Protein AF-A0A945W2A7-F1 (afdb_monomer_lite)

pLDDT: mean 93.85, std 5.29, range [59.84, 98.12]

Foldseek 3Di:
DVLVVVLVVQQVPQPDVSSPPSSLVSQLVSCPVVDPPVCSNVVSVVCSCVPPVVVVVVVVVVVVVVVVVVD

Radius of gyration: 15.12 Å; chains: 1; bounding box: 34×20×46 Å

Secondary structure (DSSP, 8-state):
-HHHHHHHHHHHT-SSGGGTTHHHHHHHHHTTTTS-TTTHHHHHHHHHIIIIIHHHHHHHHHHHHHHHHH-

Structure (mmCIF, N/CA/C/O backbone):
data_AF-A0A945W2A7-F1
#
_entry.id   AF-A0A945W2A7-F1
#
loop_
_atom_site.group_PDB
_atom_site.id
_atom_site.type_symbol
_atom_site.label_atom_id
_atom_site.label_alt_id
_atom_site.label_comp_id
_atom_site.label_asym_id
_atom_site.label_entity_id
_atom_site.label_seq_id
_atom_site.pdbx_PDB_ins_code
_atom_site.Cartn_x
_atom_site.Cartn_y
_atom_site.Cartn_z
_atom_site.occupancy
_atom_site.B_iso_or_equiv
_atom_site.auth_seq_id
_atom_site.auth_comp_id
_atom_site.auth_asym_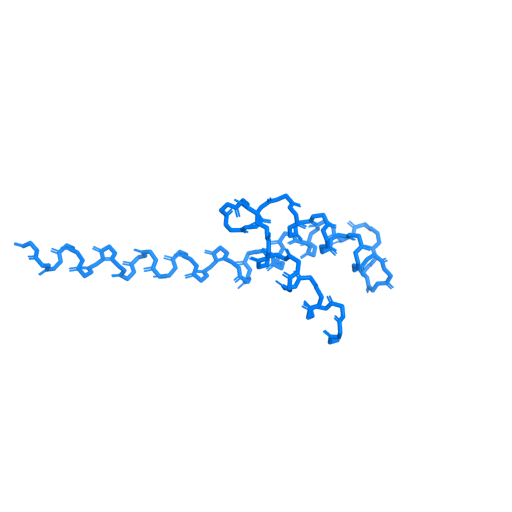id
_atom_site.auth_atom_id
_atom_site.pdbx_PDB_model_num
ATOM 1 N N . MET A 1 1 ? -4.974 5.785 -16.250 1.00 77.12 1 MET A N 1
ATOM 2 C CA . MET A 1 1 ? -6.291 5.522 -15.627 1.00 77.12 1 MET A CA 1
ATOM 3 C C . MET A 1 1 ? -6.668 4.042 -15.687 1.00 77.12 1 MET A C 1
ATOM 5 O O . MET A 1 1 ? -6.829 3.448 -14.633 1.00 77.12 1 MET A O 1
ATOM 9 N N . TYR A 1 2 ? -6.730 3.417 -16.870 1.00 94.31 2 TYR A N 1
ATOM 10 C CA . TYR A 1 2 ? -7.183 2.020 -17.012 1.00 94.31 2 TYR A CA 1
ATOM 11 C C . TYR A 1 2 ? -6.333 0.972 -16.271 1.00 94.31 2 TYR A C 1
ATOM 13 O O . TYR A 1 2 ? -6.894 0.067 -15.667 1.00 94.31 2 TYR A O 1
ATOM 21 N N . ILE A 1 3 ? -5.003 1.126 -16.239 1.00 94.81 3 ILE A N 1
ATOM 22 C CA . ILE A 1 3 ? -4.114 0.223 -15.480 1.00 94.81 3 ILE A CA 1
ATOM 23 C C . ILE A 1 3 ? -4.442 0.247 -13.982 1.00 94.81 3 ILE A C 1
ATOM 25 O O . ILE A 1 3 ? -4.576 -0.800 -13.362 1.00 94.81 3 ILE A O 1
ATOM 29 N N . GLN A 1 4 ? -4.638 1.439 -13.412 1.00 94.19 4 GLN A N 1
ATOM 30 C CA . GLN A 1 4 ? -4.997 1.590 -11.999 1.00 94.19 4 GLN A CA 1
ATOM 31 C C . GLN A 1 4 ? -6.374 1.002 -11.697 1.00 94.19 4 GLN A C 1
ATOM 33 O O . GLN A 1 4 ? -6.516 0.273 -10.724 1.00 94.19 4 GLN A O 1
ATOM 38 N N . LEU A 1 5 ? -7.359 1.235 -12.57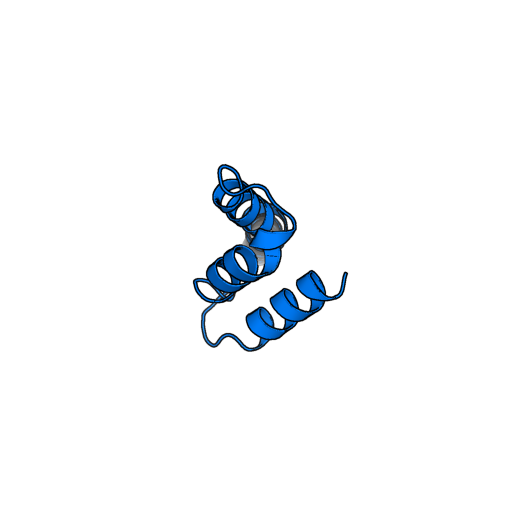2 1.00 95.38 5 LEU A N 1
ATOM 39 C CA . LEU A 1 5 ? -8.678 0.611 -12.453 1.00 95.38 5 LEU A CA 1
ATOM 40 C C . LEU A 1 5 ? -8.567 -0.920 -12.405 1.00 95.38 5 LEU A C 1
ATOM 42 O O . LEU A 1 5 ? -9.173 -1.555 -11.547 1.00 95.38 5 LEU A O 1
ATOM 46 N N . PHE A 1 6 ? -7.767 -1.511 -13.293 1.00 96.00 6 PHE A N 1
ATOM 47 C CA . PHE A 1 6 ? -7.570 -2.956 -13.327 1.00 96.00 6 PHE A CA 1
ATOM 48 C C . PHE A 1 6 ? -6.877 -3.482 -12.062 1.00 96.00 6 PHE A C 1
ATOM 50 O O . PHE A 1 6 ? -7.340 -4.461 -11.482 1.00 96.00 6 PHE A O 1
ATOM 57 N N . ILE A 1 7 ? -5.826 -2.804 -11.584 1.00 95.19 7 ILE A N 1
ATOM 58 C CA . ILE A 1 7 ? -5.150 -3.145 -10.321 1.00 95.19 7 ILE A CA 1
ATOM 59 C C . ILE A 1 7 ? -6.148 -3.125 -9.153 1.00 95.19 7 ILE A C 1
ATOM 61 O O . ILE A 1 7 ? -6.167 -4.053 -8.341 1.00 95.19 7 ILE A O 1
ATOM 65 N N . THR A 1 8 ? -7.008 -2.106 -9.074 1.00 93.56 8 THR A N 1
ATOM 66 C CA . THR A 1 8 ? -8.036 -2.003 -8.029 1.00 93.56 8 THR A CA 1
ATOM 67 C C . THR A 1 8 ? -9.052 -3.139 -8.115 1.00 93.56 8 THR A C 1
ATOM 69 O O . THR A 1 8 ? -9.364 -3.738 -7.089 1.00 93.56 8 THR A O 1
ATOM 72 N N . LEU A 1 9 ? -9.533 -3.478 -9.314 1.00 95.19 9 LEU A N 1
ATOM 73 C CA . LEU A 1 9 ? -10.469 -4.589 -9.507 1.00 95.19 9 LEU A CA 1
ATOM 74 C C . LEU A 1 9 ? -9.858 -5.920 -9.067 1.00 95.19 9 LEU A C 1
ATOM 76 O O . LEU A 1 9 ? -10.453 -6.630 -8.263 1.00 95.19 9 LEU A O 1
ATOM 80 N N . VAL A 1 10 ? -8.646 -6.230 -9.529 1.00 94.75 10 VAL A N 1
ATOM 81 C CA . VAL A 1 10 ? -7.928 -7.454 -9.139 1.00 94.75 10 VAL A CA 1
ATOM 82 C C . VAL A 1 10 ? -7.712 -7.507 -7.626 1.00 94.75 10 VAL A C 1
ATOM 84 O O . VAL A 1 10 ? -7.901 -8.553 -7.012 1.00 94.75 10 VAL A O 1
ATOM 87 N N . SER A 1 11 ? -7.374 -6.371 -7.012 1.00 94.19 11 SER A N 1
ATOM 88 C CA . SER A 1 11 ? -7.215 -6.275 -5.559 1.00 94.19 11 SER A CA 1
ATOM 89 C C . SER A 1 11 ? -8.529 -6.549 -4.823 1.00 94.19 11 SER A C 1
ATOM 91 O O . SER A 1 11 ? -8.525 -7.240 -3.811 1.00 94.19 11 SER A O 1
ATOM 93 N N . TYR A 1 12 ? -9.660 -6.061 -5.337 1.00 92.56 12 TYR A N 1
ATOM 94 C CA . TYR A 1 12 ? -10.976 -6.263 -4.725 1.00 92.56 12 TYR A CA 1
ATOM 95 C C . TYR A 1 12 ? -11.421 -7.732 -4.734 1.00 92.56 12 TYR A C 1
ATOM 97 O O . TYR A 1 12 ? -12.065 -8.190 -3.796 1.00 92.56 12 TYR A O 1
ATOM 105 N N . PHE A 1 13 ? -11.039 -8.486 -5.768 1.00 93.31 13 PHE A N 1
ATOM 106 C CA . PHE A 1 13 ? -11.301 -9.925 -5.860 1.00 93.31 13 PHE A CA 1
ATOM 107 C C . PHE A 1 13 ? -10.251 -10.792 -5.148 1.00 93.31 13 PHE A C 1
ATOM 109 O O . PHE A 1 13 ? -10.351 -12.019 -5.174 1.00 93.31 13 PHE A O 1
ATOM 116 N N . SER A 1 14 ? -9.243 -10.186 -4.515 1.00 93.81 14 SER A N 1
ATOM 117 C CA . SER A 1 14 ? -8.237 -10.932 -3.765 1.00 93.81 14 SER A CA 1
ATOM 118 C C . SER A 1 14 ? -8.857 -11.570 -2.515 1.00 93.81 14 SER A C 1
ATOM 120 O O . SER A 1 14 ? -9.485 -10.864 -1.726 1.00 93.81 14 SER A O 1
ATOM 122 N N . PRO A 1 15 ? -8.628 -12.872 -2.255 1.00 92.25 15 PRO A N 1
ATOM 123 C CA . PRO A 1 15 ? -9.098 -13.520 -1.031 1.00 92.25 15 PRO A CA 1
ATOM 124 C C . PRO A 1 15 ? -8.290 -13.102 0.209 1.00 92.25 15 PRO A C 1
ATOM 126 O O . PRO A 1 15 ? -8.646 -13.462 1.329 1.00 92.25 15 PRO A O 1
ATOM 129 N N . THR A 1 16 ? -7.175 -12.383 0.031 1.00 94.06 16 THR A N 1
ATOM 130 C CA . THR A 1 16 ? -6.310 -11.960 1.136 1.00 94.06 16 THR A CA 1
ATOM 131 C C . THR A 1 16 ? -6.807 -10.662 1.781 1.00 94.06 16 THR A C 1
ATOM 133 O O . THR A 1 16 ? -7.183 -9.724 1.069 1.00 94.06 16 THR A O 1
ATOM 136 N N . PRO A 1 17 ? -6.755 -10.541 3.122 1.00 88.62 17 PRO A N 1
ATOM 137 C CA . PRO A 1 17 ? -7.037 -9.281 3.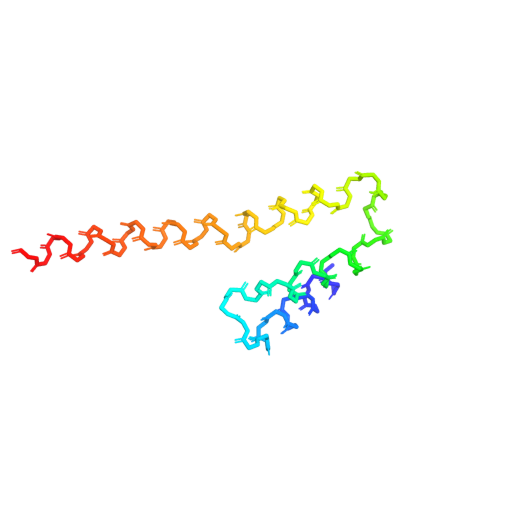802 1.00 88.62 17 PRO A CA 1
ATOM 138 C C . PRO A 1 17 ? -6.174 -8.141 3.245 1.00 88.62 17 PRO A C 1
ATOM 140 O O . PRO A 1 17 ? -4.953 -8.263 3.118 1.00 88.62 17 PRO A O 1
ATOM 143 N N . GLY A 1 18 ? -6.816 -7.034 2.862 1.00 87.62 18 GLY A N 1
ATOM 144 C CA . GLY A 1 18 ? -6.137 -5.873 2.272 1.00 87.62 18 GLY A CA 1
ATOM 145 C C . GLY A 1 18 ? -5.466 -6.142 0.917 1.00 87.62 18 GLY A C 1
ATOM 146 O O . GLY A 1 18 ? -4.596 -5.364 0.514 1.00 87.62 18 GLY A O 1
ATOM 147 N N . ALA A 1 19 ? -5.821 -7.242 0.242 1.00 94.75 19 ALA A N 1
ATOM 148 C CA . ALA A 1 19 ? -5.263 -7.672 -1.038 1.00 94.75 19 ALA A CA 1
ATOM 149 C C . ALA A 1 19 ? -3.729 -7.813 -1.060 1.00 94.75 19 ALA A C 1
ATOM 151 O O . ALA A 1 19 ? -3.110 -7.696 -2.119 1.00 94.75 19 ALA A O 1
ATOM 152 N N . SER A 1 20 ? -3.093 -8.027 0.099 1.00 90.69 20 SER A N 1
ATOM 153 C CA . SER A 1 20 ? -1.629 -8.131 0.182 1.00 90.69 20 SER A CA 1
ATOM 154 C C . SER A 1 20 ? -1.114 -9.289 -0.678 1.00 90.69 20 SER A C 1
ATOM 156 O O . SER A 1 20 ? -1.795 -10.308 -0.834 1.00 90.69 20 SER A O 1
ATOM 158 N N . GLY A 1 21 ? 0.072 -9.125 -1.265 1.00 91.94 21 GLY A N 1
ATOM 159 C CA . GLY A 1 21 ? 0.625 -10.019 -2.278 1.00 91.94 21 GLY A CA 1
ATOM 160 C C . GLY A 1 21 ? 0.066 -9.725 -3.670 1.00 91.94 21 GLY A C 1
ATOM 161 O O . GLY A 1 21 ? 0.800 -9.263 -4.540 1.00 91.94 21 GLY A O 1
ATOM 162 N N . ILE A 1 22 ? -1.239 -9.922 -3.882 1.00 95.19 22 ILE A N 1
ATOM 163 C CA . ILE A 1 22 ? -1.866 -9.732 -5.204 1.00 95.19 22 ILE A CA 1
ATOM 164 C C . ILE A 1 22 ? -1.805 -8.262 -5.649 1.00 95.19 22 ILE A C 1
ATOM 166 O O . ILE A 1 22 ? -1.423 -7.978 -6.786 1.00 95.19 22 ILE A O 1
ATOM 170 N N . ALA A 1 23 ? -2.125 -7.314 -4.766 1.00 95.19 23 ALA A N 1
ATOM 171 C CA . ALA A 1 23 ? -2.056 -5.884 -5.066 1.00 95.19 23 ALA A CA 1
ATOM 172 C C . ALA A 1 23 ? -0.618 -5.420 -5.353 1.00 95.19 23 ALA A C 1
ATOM 174 O O . ALA A 1 23 ? -0.398 -4.610 -6.244 1.00 95.19 23 ALA A O 1
ATOM 175 N N . GLU A 1 24 ? 0.364 -5.953 -4.625 1.00 95.50 24 GLU A N 1
ATOM 176 C CA . GLU A 1 24 ? 1.778 -5.576 -4.761 1.00 95.50 24 GLU A CA 1
ATOM 177 C C . GLU A 1 24 ? 2.376 -6.117 -6.062 1.00 95.50 24 GLU A C 1
ATOM 179 O O . GLU A 1 24 ? 3.046 -5.392 -6.796 1.00 95.50 24 GLU A O 1
ATOM 184 N N . VAL A 1 25 ? 2.086 -7.379 -6.389 1.00 95.94 25 VAL A N 1
ATOM 185 C CA . VAL A 1 25 ? 2.525 -7.994 -7.646 1.00 95.94 25 VAL A CA 1
ATOM 186 C C . VAL A 1 25 ? 1.833 -7.333 -8.834 1.00 95.94 25 VAL A C 1
ATOM 188 O O . VAL A 1 25 ? 2.498 -6.997 -9.810 1.00 95.94 25 VAL A O 1
ATOM 191 N N . SER A 1 26 ? 0.520 -7.098 -8.763 1.00 94.38 26 SER A N 1
ATOM 192 C CA . SER A 1 26 ? -0.209 -6.440 -9.853 1.00 94.38 26 SER A CA 1
ATOM 193 C C . SER A 1 26 ? 0.264 -5.005 -10.078 1.00 94.38 26 SER A C 1
ATOM 195 O O . SER A 1 26 ? 0.489 -4.636 -11.230 1.00 94.38 26 SER A O 1
ATOM 197 N N . SER A 1 27 ? 0.498 -4.209 -9.027 1.00 94.94 27 SER A N 1
ATOM 198 C CA . SER A 1 27 ? 1.042 -2.859 -9.193 1.00 94.94 27 SER A CA 1
ATOM 199 C C . SER A 1 27 ? 2.453 -2.880 -9.764 1.00 94.94 27 SER A C 1
ATOM 201 O O . SER A 1 27 ? 2.741 -2.101 -10.666 1.00 94.94 27 SER A O 1
ATOM 203 N N . LEU A 1 28 ? 3.318 -3.780 -9.291 1.00 95.38 28 LEU A N 1
ATOM 204 C CA . LEU A 1 28 ? 4.692 -3.891 -9.773 1.00 95.38 28 LEU A CA 1
ATOM 205 C C . LEU A 1 28 ? 4.733 -4.328 -11.241 1.00 95.38 28 LEU A C 1
ATOM 207 O O . LEU A 1 28 ? 5.406 -3.703 -12.048 1.00 95.38 28 LEU A O 1
ATOM 211 N N . VAL A 1 29 ? 3.989 -5.364 -11.624 1.00 95.25 29 VAL A N 1
ATOM 212 C CA . VAL A 1 29 ? 4.017 -5.885 -12.999 1.00 95.25 29 VAL A CA 1
ATOM 213 C C . VAL A 1 29 ? 3.360 -4.911 -13.976 1.00 95.25 29 VAL A C 1
ATOM 215 O O . VAL A 1 29 ? 3.918 -4.618 -15.032 1.00 95.25 29 VAL A O 1
ATOM 218 N N . LEU A 1 30 ? 2.187 -4.374 -13.637 1.00 95.19 30 LEU A N 1
ATOM 219 C CA . LEU A 1 30 ? 1.400 -3.572 -14.576 1.00 95.19 30 LEU A CA 1
ATOM 220 C C . LEU A 1 30 ? 1.902 -2.130 -14.712 1.00 95.19 30 LEU A C 1
ATOM 222 O O . LEU A 1 30 ? 1.616 -1.482 -15.718 1.00 95.19 30 LEU A O 1
ATOM 226 N N . MET A 1 31 ? 2.663 -1.627 -13.736 1.00 95.56 31 MET A N 1
ATOM 227 C CA . MET A 1 31 ? 3.269 -0.291 -13.799 1.00 95.56 31 MET A CA 1
ATOM 228 C C . MET A 1 31 ? 4.705 -0.298 -14.334 1.00 95.56 31 MET A C 1
ATOM 230 O O . MET A 1 31 ? 5.289 0.775 -14.479 1.00 95.56 31 MET A O 1
ATOM 234 N N . ALA A 1 32 ? 5.270 -1.459 -14.682 1.00 93.25 32 ALA A N 1
ATOM 235 C CA . ALA A 1 32 ? 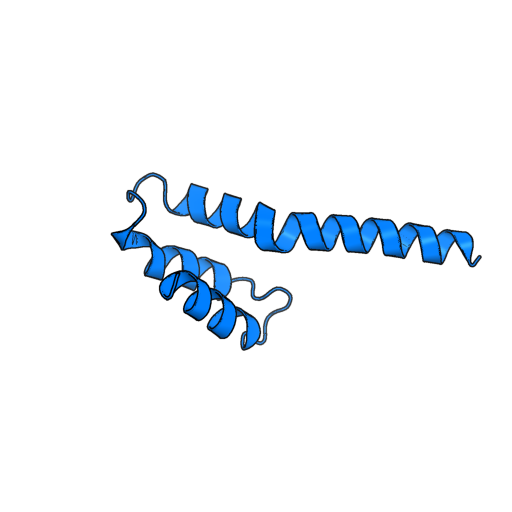6.657 -1.572 -15.143 1.00 93.25 32 ALA A CA 1
ATOM 236 C C . ALA A 1 32 ? 6.964 -0.813 -16.439 1.00 93.25 32 ALA A C 1
ATOM 238 O O . ALA A 1 32 ? 8.107 -0.428 -16.667 1.00 93.25 32 ALA A O 1
ATOM 239 N N . SER A 1 33 ? 5.954 -0.550 -17.269 1.00 92.75 33 SER A N 1
ATOM 240 C CA . SER A 1 33 ? 6.096 0.279 -18.472 1.00 92.75 33 SER A CA 1
ATOM 241 C C . SER A 1 33 ? 6.017 1.784 -18.198 1.00 92.75 33 SER A C 1
ATOM 243 O O . SER A 1 33 ? 6.411 2.581 -19.044 1.00 92.75 33 SER A O 1
ATOM 245 N N . LEU A 1 34 ? 5.493 2.182 -17.036 1.00 93.06 34 LEU A N 1
ATOM 246 C CA . LEU A 1 34 ? 5.254 3.579 -16.668 1.00 93.06 34 LEU A CA 1
ATOM 247 C C . LEU A 1 34 ? 6.270 4.103 -15.650 1.00 93.06 34 LEU A C 1
ATOM 249 O O . LEU A 1 34 ? 6.471 5.310 -15.546 1.00 93.06 34 LEU A O 1
ATOM 253 N N . VAL A 1 35 ? 6.890 3.207 -14.885 1.00 94.19 35 VAL A N 1
ATOM 254 C CA . VAL A 1 35 ? 7.817 3.533 -13.802 1.00 94.19 35 VAL A CA 1
ATOM 255 C C . VAL A 1 35 ? 9.167 2.891 -14.092 1.00 94.19 35 VAL A C 1
ATOM 257 O O . VAL A 1 35 ? 9.242 1.709 -14.416 1.00 94.19 35 VAL A O 1
ATOM 260 N N . ALA A 1 36 ? 10.249 3.658 -13.952 1.00 92.62 36 ALA A N 1
ATOM 261 C CA . ALA A 1 36 ? 11.592 3.146 -14.197 1.00 92.62 36 ALA A CA 1
ATOM 262 C C . ALA A 1 36 ? 11.932 1.974 -13.257 1.00 92.62 36 ALA A C 1
ATOM 264 O O . ALA A 1 36 ? 11.657 2.018 -12.054 1.00 92.62 36 ALA A O 1
ATOM 265 N N . SER A 1 37 ? 12.592 0.948 -13.805 1.00 88.25 37 SER A N 1
ATOM 266 C CA . SER A 1 37 ? 12.915 -0.299 -13.095 1.00 88.25 37 SER A CA 1
ATOM 267 C C . SER A 1 37 ? 13.577 -0.114 -11.719 1.00 88.25 37 SER A C 1
ATOM 269 O O . SER A 1 37 ? 13.225 -0.871 -10.818 1.00 88.25 37 SER A O 1
ATOM 271 N N . PRO A 1 38 ? 14.486 0.859 -11.491 1.00 93.00 38 PRO A N 1
ATOM 272 C CA . PRO A 1 38 ? 15.120 1.021 -10.180 1.00 93.00 38 PRO A CA 1
ATOM 273 C C . PRO A 1 38 ? 14.167 1.508 -9.080 1.00 93.00 38 PRO A C 1
ATOM 275 O O . PRO A 1 38 ? 14.438 1.303 -7.901 1.00 93.00 38 PRO A O 1
ATOM 278 N N . VAL A 1 39 ? 13.060 2.165 -9.442 1.00 96.00 39 VAL A N 1
ATOM 279 C CA . VAL A 1 39 ? 12.159 2.838 -8.488 1.00 96.00 39 VAL A CA 1
ATOM 280 C C . VAL A 1 39 ? 10.773 2.201 -8.410 1.00 96.00 39 VAL A C 1
ATOM 282 O O . VAL A 1 39 ? 9.946 2.629 -7.613 1.00 96.00 39 VAL A O 1
ATOM 285 N N . ILE A 1 40 ? 10.504 1.149 -9.184 1.00 95.88 40 ILE A N 1
ATOM 286 C CA . ILE A 1 40 ? 9.185 0.507 -9.244 1.00 95.88 40 ILE A CA 1
ATOM 287 C C . ILE A 1 40 ? 8.740 -0.130 -7.920 1.00 95.88 40 ILE A C 1
ATOM 289 O O . ILE A 1 40 ? 7.561 -0.081 -7.558 1.00 95.88 40 ILE A O 1
ATOM 293 N N . ALA A 1 41 ? 9.687 -0.685 -7.162 1.00 94.06 41 ALA A N 1
ATOM 294 C CA . ALA A 1 41 ? 9.421 -1.232 -5.836 1.00 94.06 41 ALA A CA 1
ATOM 295 C C . ALA A 1 41 ? 9.068 -0.114 -4.842 1.00 94.06 41 ALA A C 1
ATOM 297 O O . ALA A 1 41 ? 8.109 -0.238 -4.084 1.00 94.06 41 ALA A O 1
ATOM 298 N N . ILE A 1 42 ? 9.786 1.015 -4.908 1.00 96.56 42 ILE A N 1
ATOM 299 C CA . ILE A 1 42 ? 9.508 2.210 -4.097 1.00 96.56 42 ILE A CA 1
ATOM 300 C C . ILE A 1 42 ? 8.131 2.773 -4.456 1.00 96.56 42 ILE A C 1
ATOM 302 O O . ILE A 1 42 ? 7.338 3.080 -3.570 1.00 96.56 42 ILE A O 1
ATOM 306 N N . TYR A 1 43 ? 7.817 2.851 -5.749 1.00 96.31 43 TYR A N 1
ATOM 307 C CA . TYR A 1 43 ? 6.495 3.231 -6.230 1.00 96.31 43 TYR A CA 1
ATOM 308 C C . TYR A 1 43 ? 5.403 2.322 -5.649 1.00 96.31 43 TYR A C 1
ATOM 310 O O . TYR A 1 43 ? 4.429 2.830 -5.100 1.00 96.31 43 TYR A O 1
ATOM 318 N N . THR A 1 44 ? 5.578 0.999 -5.715 1.00 95.88 44 THR A N 1
ATOM 319 C CA . THR A 1 44 ? 4.611 0.026 -5.180 1.00 95.88 44 THR A CA 1
ATOM 320 C C . THR A 1 44 ? 4.405 0.222 -3.679 1.00 95.88 44 THR A C 1
ATOM 322 O O . THR A 1 44 ? 3.268 0.264 -3.211 1.00 95.88 44 THR A O 1
ATOM 325 N N . PHE A 1 45 ? 5.489 0.422 -2.927 1.00 96.50 45 PHE A N 1
ATOM 326 C CA . PHE A 1 45 ? 5.430 0.697 -1.494 1.00 96.50 45 PHE A CA 1
ATOM 327 C C . PHE A 1 45 ? 4.669 1.991 -1.177 1.00 96.50 45 PHE A C 1
ATOM 329 O O . PHE A 1 45 ? 3.752 1.983 -0.357 1.00 96.50 45 PHE A O 1
ATOM 336 N N . LEU A 1 46 ? 5.007 3.098 -1.843 1.00 97.06 46 LEU A N 1
ATOM 337 C CA . LEU A 1 46 ? 4.333 4.382 -1.635 1.00 97.06 46 LEU A CA 1
ATOM 338 C C . LEU A 1 46 ? 2.859 4.300 -2.028 1.00 97.06 46 LEU A C 1
ATOM 340 O O . LEU A 1 46 ? 1.990 4.766 -1.296 1.00 97.06 46 LEU A O 1
ATOM 344 N N . TRP A 1 47 ? 2.558 3.655 -3.151 1.00 95.62 47 TRP A N 1
ATOM 345 C CA . TRP A 1 47 ? 1.188 3.431 -3.586 1.00 95.62 47 TRP A CA 1
ATOM 346 C C . TRP A 1 47 ? 0.390 2.645 -2.535 1.00 95.62 47 TRP A C 1
ATOM 348 O O . TRP A 1 47 ? -0.696 3.084 -2.159 1.00 95.62 47 TRP A O 1
ATOM 358 N N . ARG A 1 48 ? 0.942 1.561 -1.969 1.00 95.38 48 ARG A N 1
ATOM 359 C CA . ARG A 1 48 ? 0.329 0.806 -0.856 1.00 95.38 48 ARG A CA 1
ATOM 360 C C . ARG A 1 48 ? 0.124 1.664 0.394 1.00 95.38 48 ARG A C 1
ATOM 362 O O . ARG A 1 48 ? -0.937 1.598 1.016 1.00 95.38 48 ARG A O 1
ATOM 369 N N . LEU A 1 49 ? 1.118 2.481 0.742 1.00 96.88 49 LEU A N 1
ATOM 370 C CA . LEU A 1 49 ? 1.071 3.382 1.892 1.00 96.88 49 LEU A CA 1
ATOM 371 C C . LEU A 1 49 ? -0.107 4.355 1.793 1.00 96.88 49 LEU A C 1
ATOM 373 O O . LEU A 1 49 ? -0.910 4.439 2.722 1.00 96.88 49 LEU A O 1
ATOM 377 N N . PHE A 1 50 ? -0.242 5.042 0.658 1.00 95.94 50 PHE A N 1
ATOM 378 C CA . PHE A 1 50 ? -1.276 6.058 0.464 1.00 95.94 50 PHE A CA 1
ATOM 379 C C . PHE A 1 50 ? -2.668 5.484 0.183 1.00 95.94 50 PHE A C 1
ATOM 381 O O . PHE A 1 50 ? -3.661 6.095 0.570 1.00 95.94 50 PHE A O 1
ATOM 388 N N . THR A 1 51 ? -2.771 4.326 -0.473 1.00 93.38 51 THR A N 1
ATOM 389 C CA . THR A 1 51 ? -4.078 3.760 -0.854 1.00 93.38 51 THR A CA 1
ATOM 390 C C . THR A 1 51 ? -4.699 2.886 0.227 1.00 93.38 51 THR A C 1
ATOM 392 O O . THR A 1 51 ? -5.917 2.918 0.392 1.00 93.38 51 THR A O 1
ATOM 395 N N . LEU A 1 52 ? -3.895 2.154 1.001 1.00 94.06 52 LEU A N 1
ATOM 396 C CA . LEU A 1 52 ? -4.400 1.234 2.017 1.00 94.06 52 LEU A CA 1
ATOM 397 C C . LEU A 1 52 ? -3.964 1.633 3.427 1.00 94.06 52 LEU A C 1
ATOM 399 O O . LEU A 1 52 ? -4.814 1.913 4.267 1.00 94.06 52 LEU A O 1
ATOM 403 N N . TYR A 1 53 ? -2.657 1.672 3.702 1.00 94.31 53 TYR A N 1
ATOM 404 C CA . TYR A 1 53 ? -2.176 1.700 5.088 1.00 94.31 53 TYR A CA 1
ATOM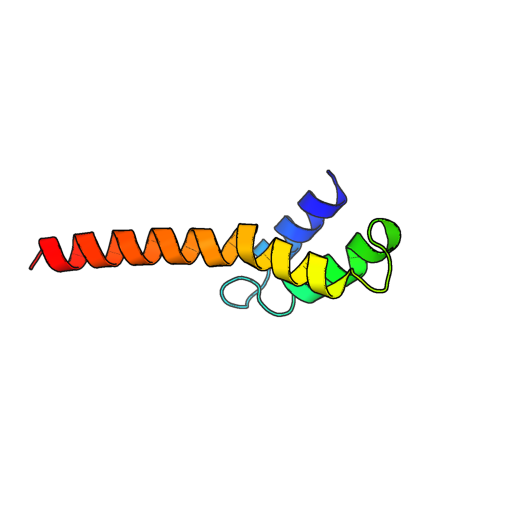 405 C C . TYR A 1 53 ? -2.567 2.973 5.844 1.00 94.31 53 TYR A C 1
ATOM 407 O O . TYR A 1 53 ? -3.010 2.877 6.988 1.00 94.31 53 TYR A O 1
ATOM 415 N N . ILE A 1 54 ? -2.477 4.152 5.219 1.00 97.44 54 ILE A N 1
ATOM 416 C CA . ILE A 1 54 ? -2.906 5.411 5.848 1.00 97.44 54 ILE A CA 1
ATOM 417 C C . ILE A 1 54 ? -4.413 5.388 6.137 1.00 97.44 54 ILE A C 1
ATOM 419 O O . ILE A 1 54 ? -4.820 5.648 7.268 1.00 97.44 54 ILE A O 1
ATOM 423 N N . ASN A 1 55 ? -5.236 5.019 5.151 1.00 95.44 55 ASN A N 1
ATOM 424 C CA . ASN A 1 55 ? -6.695 5.010 5.295 1.00 95.44 55 ASN A CA 1
ATOM 425 C C . ASN A 1 55 ? -7.153 4.032 6.383 1.00 95.44 55 ASN A C 1
ATOM 427 O O . ASN A 1 55 ? -7.952 4.392 7.247 1.00 95.44 55 ASN A O 1
ATOM 431 N N . THR A 1 56 ? -6.602 2.816 6.387 1.00 95.31 56 THR A N 1
ATOM 432 C CA . THR A 1 56 ? -6.904 1.811 7.411 1.00 95.31 56 THR A CA 1
ATOM 433 C C . THR A 1 56 ? -6.450 2.265 8.796 1.00 95.31 56 THR A C 1
ATOM 435 O O . THR A 1 56 ? -7.179 2.064 9.762 1.00 95.31 56 THR A O 1
ATOM 438 N N . THR A 1 57 ? -5.290 2.919 8.907 1.00 97.44 57 THR A N 1
ATOM 439 C CA . THR A 1 57 ? -4.791 3.429 10.194 1.00 97.44 57 THR A CA 1
ATOM 440 C C . THR A 1 57 ? -5.704 4.518 10.748 1.00 97.44 57 THR A C 1
ATOM 442 O O . THR A 1 57 ? -6.095 4.452 11.910 1.00 97.44 57 THR A O 1
ATOM 445 N N . ILE A 1 58 ? -6.094 5.495 9.923 1.00 98.06 58 ILE A N 1
ATOM 446 C CA . ILE A 1 58 ? -7.010 6.567 10.337 1.00 98.06 58 ILE A CA 1
ATOM 447 C C . ILE A 1 58 ? -8.355 5.976 10.769 1.00 98.06 58 ILE A C 1
ATOM 449 O O . ILE A 1 58 ? -8.835 6.287 11.858 1.00 98.06 58 ILE A O 1
ATOM 453 N N . GLY A 1 59 ? -8.935 5.085 9.960 1.00 97.25 59 GLY A N 1
ATOM 454 C CA . GLY A 1 59 ? -10.192 4.415 10.294 1.00 97.25 59 GLY A CA 1
ATOM 455 C C . GLY A 1 59 ? -10.104 3.607 11.592 1.00 97.25 59 GLY A C 1
ATOM 456 O O . GLY A 1 59 ? -10.995 3.697 12.431 1.00 97.25 59 GLY A O 1
ATOM 457 N N . GLY A 1 60 ? -9.002 2.882 11.799 1.00 97.19 60 GLY A N 1
ATOM 458 C CA . GLY A 1 60 ? -8.751 2.119 13.022 1.00 97.19 60 GLY A CA 1
ATOM 459 C C . GLY A 1 60 ? -8.601 3.000 14.264 1.00 97.19 60 GLY A C 1
ATOM 460 O O . GLY A 1 60 ? -9.161 2.681 15.309 1.00 97.19 60 GLY A O 1
ATOM 461 N N . LEU A 1 61 ? -7.903 4.136 14.155 1.00 98.12 61 LEU A N 1
ATOM 462 C CA . LEU A 1 61 ? -7.765 5.096 15.254 1.00 98.12 61 LEU A CA 1
ATOM 463 C C . LEU A 1 61 ? -9.103 5.740 15.622 1.00 98.12 61 LEU A C 1
ATOM 465 O O . LEU A 1 61 ? -9.394 5.895 16.806 1.00 98.12 61 LEU A O 1
ATOM 469 N N . LEU A 1 62 ? -9.915 6.108 14.629 1.00 97.88 62 LEU A N 1
ATOM 470 C CA . LEU A 1 62 ? -11.253 6.651 14.865 1.00 97.88 62 LEU A CA 1
ATOM 471 C C . LEU A 1 62 ? -12.149 5.610 15.539 1.00 97.88 62 LEU A C 1
ATOM 473 O O . LEU A 1 62 ? -12.717 5.897 16.586 1.00 97.88 62 LEU A O 1
ATOM 477 N N . LEU A 1 63 ? -12.186 4.383 15.013 1.0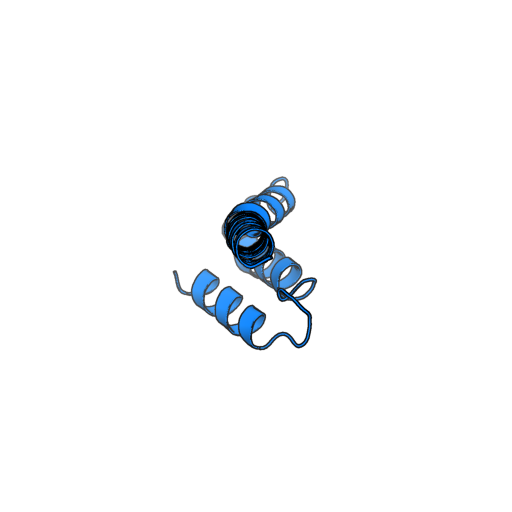0 97.38 63 LEU A N 1
ATOM 478 C CA . LEU A 1 63 ? -12.941 3.283 15.612 1.00 97.38 63 LEU A CA 1
ATOM 479 C C . LEU A 1 63 ? -12.523 3.030 17.066 1.00 97.38 63 LEU A C 1
ATOM 481 O O . LEU A 1 63 ? -13.372 2.905 17.942 1.00 97.38 63 LEU A O 1
ATOM 485 N N . TYR A 1 64 ? -11.218 2.997 17.339 1.00 97.25 64 TYR A N 1
ATOM 486 C CA . TYR A 1 64 ? -10.699 2.806 18.691 1.00 97.25 64 TYR A CA 1
ATOM 487 C C . TYR A 1 64 ? -11.156 3.907 19.659 1.00 97.25 64 TYR A C 1
ATOM 489 O O . TYR A 1 64 ? -11.482 3.625 20.811 1.00 97.25 64 TYR A O 1
ATOM 497 N N . ARG A 1 65 ? -11.202 5.164 19.200 1.00 96.94 65 ARG A N 1
ATOM 498 C CA . ARG A 1 65 ? -11.684 6.292 20.011 1.00 96.94 65 ARG A CA 1
ATOM 499 C C . ARG A 1 65 ? -13.166 6.160 20.349 1.00 96.94 65 ARG A C 1
ATOM 501 O O . ARG A 1 65 ? -13.523 6.392 21.498 1.00 96.94 65 ARG A O 1
ATOM 508 N N . GLU A 1 66 ? -13.992 5.776 19.380 1.00 96.75 66 GLU A N 1
ATOM 509 C CA . GLU A 1 66 ? -15.436 5.599 19.586 1.00 96.75 66 GLU A CA 1
ATOM 510 C C . GLU A 1 66 ? -15.740 4.435 20.533 1.00 96.75 66 GLU A C 1
ATOM 512 O O . GLU A 1 66 ? -16.554 4.576 21.445 1.00 96.75 66 GLU A O 1
ATOM 517 N N . LEU A 1 67 ? -15.031 3.311 20.379 1.00 96.50 67 LEU A N 1
ATOM 518 C CA . LEU A 1 67 ? -15.165 2.169 21.286 1.00 96.50 67 LEU A CA 1
ATOM 519 C C . LEU A 1 67 ? -14.804 2.561 22.722 1.00 96.50 67 LEU A C 1
ATOM 521 O O . LEU A 1 67 ? -15.576 2.297 23.632 1.00 96.50 67 LEU A O 1
ATOM 525 N N . LYS A 1 68 ? -13.692 3.281 22.915 1.00 95.12 68 LYS A N 1
ATOM 526 C CA . LYS A 1 68 ? -13.277 3.760 24.240 1.00 95.12 68 LYS A CA 1
ATOM 527 C C . LYS A 1 68 ? -14.240 4.786 24.852 1.00 95.12 68 LYS A C 1
ATOM 529 O O . LYS A 1 68 ? -14.298 4.898 26.066 1.00 95.12 68 LYS A O 1
ATOM 534 N N . SER A 1 69 ? -14.926 5.586 24.035 1.00 90.88 69 SER A N 1
ATOM 535 C CA . SER A 1 69 ? -15.913 6.562 24.519 1.00 90.88 69 SER A CA 1
ATOM 536 C C . SER A 1 69 ? -17.263 5.931 24.865 1.00 90.88 69 SER A C 1
ATOM 538 O O . SER A 1 69 ? -18.094 6.606 25.472 1.00 90.88 69 SER A O 1
ATOM 540 N N . SER A 1 70 ? -17.509 4.704 24.404 1.00 80.94 70 SER A N 1
ATOM 541 C CA . SER A 1 70 ? -18.757 3.972 24.636 1.00 80.94 70 SER A CA 1
ATOM 542 C C . SER A 1 70 ? -18.715 3.113 25.908 1.00 80.94 70 SER A C 1
ATOM 544 O O . SER A 1 70 ? -19.765 2.619 26.318 1.00 80.94 70 SER A O 1
ATOM 546 N N . ASP A 1 71 ? -17.527 2.954 26.503 1.00 59.84 71 ASP A N 1
ATOM 547 C CA . ASP A 1 71 ? -17.286 2.412 27.849 1.00 59.84 71 ASP A CA 1
ATOM 548 C C . ASP A 1 71 ? -17.371 3.523 28.913 1.00 59.84 71 ASP A C 1
ATOM 550 O O . ASP A 1 71 ? -17.942 3.264 29.998 1.00 59.84 71 ASP A O 1
#

Sequence (71 aa):
MYIQLFITLVSYFSPTPGASGIAEVSSLVLMASLVASPVIAIYTFLWRLFTLYINTTIGGLLLYRELKSSD